Protein AF-A0A7G5MNY2-F1 (afdb_monomer_lite)

Sequence (61 aa):
MDEKREFSITITGFECNTWQGDFACDGFNAPFLSELDLIHLMEDQLNVCSPVTPKSQDPEE

Foldseek 3Di:
DPPDKDKDWDADDPDPQFRWDWIDTPHDIDTDRHPVRVVVVCCVRVVVPPDPPPPPPDDDD

Secondary structure (DSSP, 8-state):
------EEEEE--SSTT---EEEEETTEEEEESSHHHHHHHHHHHHTT-------------

pLDDT: mean 76.8, std 17.76, range [43.34, 94.94]

Organism: NCBI:txid33035

Structure (mmCIF, N/CA/C/O backbone):
data_AF-A0A7G5MNY2-F1
#
_entry.id   AF-A0A7G5MNY2-F1
#
loop_
_atom_site.group_PDB
_atom_site.id
_atom_site.type_symbol
_atom_site.label_atom_id
_atom_site.label_alt_id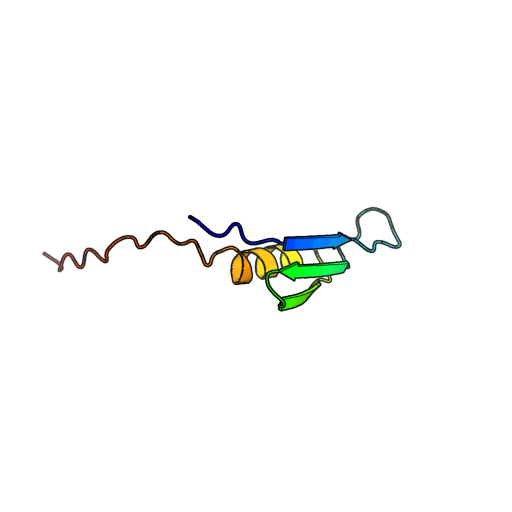
_atom_site.label_comp_id
_atom_site.label_asym_id
_atom_site.label_entity_id
_atom_site.label_seq_id
_atom_site.pdbx_PDB_ins_code
_atom_site.Cartn_x
_atom_site.Cartn_y
_atom_site.Cartn_z
_atom_site.occupancy
_atom_site.B_iso_or_equiv
_atom_site.auth_seq_id
_atom_site.auth_comp_id
_atom_site.auth_asym_id
_atom_site.auth_atom_id
_atom_site.pdbx_PDB_model_num
ATOM 1 N N . MET A 1 1 ? -6.903 -2.658 28.534 1.00 45.22 1 MET A N 1
ATOM 2 C CA . MET A 1 1 ? -5.682 -2.871 27.739 1.00 45.22 1 MET A CA 1
ATOM 3 C C . MET A 1 1 ? -6.078 -2.536 26.325 1.00 45.22 1 MET A C 1
ATOM 5 O O . MET A 1 1 ? -6.945 -3.219 25.804 1.00 45.22 1 MET A O 1
ATOM 9 N N . ASP A 1 2 ? -5.560 -1.446 25.777 1.00 61.53 2 ASP A N 1
ATOM 10 C CA . ASP A 1 2 ? -5.808 -1.059 24.392 1.00 61.53 2 ASP A CA 1
ATOM 11 C C . ASP A 1 2 ? -5.111 -2.071 23.480 1.00 61.53 2 ASP A C 1
ATOM 13 O O . ASP A 1 2 ? -3.886 -2.213 23.508 1.00 61.53 2 ASP A O 1
ATOM 17 N N . GLU A 1 3 ? -5.899 -2.850 22.745 1.00 63.53 3 GLU A N 1
ATOM 18 C CA . GLU A 1 3 ? -5.382 -3.797 21.765 1.00 63.53 3 GLU A CA 1
ATOM 19 C C . GLU A 1 3 ? -4.673 -3.002 20.664 1.00 63.53 3 GLU A C 1
ATOM 21 O O . GLU A 1 3 ? -5.278 -2.208 19.943 1.00 63.53 3 GLU A O 1
ATOM 26 N N . LYS A 1 4 ? -3.350 -3.163 20.573 1.00 70.50 4 LYS A N 1
ATOM 27 C CA . LYS A 1 4 ? -2.559 -2.536 19.519 1.00 70.50 4 LYS A CA 1
ATOM 28 C C . LYS A 1 4 ? -2.882 -3.252 18.209 1.00 70.50 4 LYS A C 1
ATOM 30 O O . LYS A 1 4 ? -2.482 -4.401 18.046 1.00 70.50 4 LYS A O 1
ATOM 35 N N . ARG A 1 5 ? -3.573 -2.570 17.292 1.00 76.25 5 ARG A N 1
ATOM 36 C CA . ARG A 1 5 ? -3.780 -3.075 15.927 1.00 76.25 5 ARG A CA 1
ATOM 37 C C . ARG A 1 5 ? -2.441 -3.294 15.238 1.00 76.25 5 ARG A C 1
ATOM 39 O O . ARG A 1 5 ? -1.572 -2.416 15.273 1.00 76.25 5 ARG A O 1
ATOM 46 N N . GLU A 1 6 ? -2.283 -4.460 14.625 1.00 85.44 6 GLU A N 1
ATOM 47 C CA . GLU A 1 6 ? -1.109 -4.797 13.829 1.00 85.44 6 GLU A CA 1
ATOM 48 C C . GLU A 1 6 ? -1.435 -4.593 12.350 1.00 85.44 6 GLU A C 1
ATOM 50 O O . GLU A 1 6 ? -2.439 -5.092 11.840 1.00 85.44 6 GLU A O 1
ATOM 55 N N . PHE A 1 7 ? -0.573 -3.846 11.663 1.00 89.00 7 PHE A N 1
ATOM 56 C CA . PHE A 1 7 ? -0.645 -3.673 10.221 1.00 89.00 7 PHE A CA 1
ATOM 57 C C . PHE A 1 7 ? 0.712 -3.978 9.593 1.00 89.00 7 PHE A C 1
ATOM 59 O O . PHE A 1 7 ? 1.765 -3.774 10.202 1.00 89.00 7 PHE A O 1
ATOM 66 N N . SER A 1 8 ? 0.679 -4.447 8.352 1.00 92.19 8 SER A N 1
ATOM 67 C CA . SER A 1 8 ? 1.860 -4.736 7.548 1.00 92.19 8 SER A CA 1
ATOM 68 C C . SER A 1 8 ? 1.691 -4.165 6.149 1.00 92.19 8 SER A C 1
ATOM 70 O O . SER A 1 8 ? 0.627 -4.303 5.548 1.00 92.19 8 SER A O 1
ATOM 72 N N . ILE A 1 9 ? 2.755 -3.563 5.626 1.00 92.75 9 ILE A N 1
ATOM 73 C CA . ILE A 1 9 ? 2.807 -3.029 4.266 1.00 92.75 9 ILE A CA 1
ATOM 74 C C . ILE A 1 9 ? 3.964 -3.719 3.558 1.00 92.75 9 ILE A C 1
ATOM 76 O O . ILE A 1 9 ? 5.106 -3.646 4.014 1.00 92.75 9 ILE A O 1
ATOM 80 N N . THR A 1 10 ? 3.669 -4.376 2.443 1.00 93.25 10 THR A N 1
ATOM 81 C CA . THR A 1 10 ? 4.676 -4.973 1.566 1.00 93.25 10 THR A CA 1
ATOM 82 C C . THR A 1 10 ? 4.749 -4.136 0.303 1.00 93.25 10 THR A C 1
ATOM 84 O O . THR A 1 10 ? 3.763 -4.044 -0.414 1.00 93.25 10 THR A O 1
ATOM 87 N N . ILE A 1 11 ? 5.902 -3.526 0.022 1.00 89.81 11 ILE A N 1
ATOM 88 C CA . ILE A 1 11 ? 6.118 -2.757 -1.211 1.00 89.81 11 ILE A CA 1
ATOM 89 C C . ILE A 1 11 ? 6.832 -3.659 -2.217 1.00 89.81 11 ILE A C 1
ATOM 91 O O . ILE A 1 11 ? 7.976 -4.063 -2.001 1.00 89.81 11 ILE A O 1
ATOM 95 N N . THR A 1 12 ? 6.164 -3.968 -3.323 1.00 85.44 12 THR A N 1
ATOM 96 C CA . THR A 1 12 ? 6.685 -4.799 -4.413 1.00 85.44 12 THR A CA 1
ATOM 97 C C . THR A 1 12 ? 6.913 -3.939 -5.652 1.00 85.44 12 THR A C 1
ATOM 99 O O . THR A 1 12 ? 6.130 -3.940 -6.604 1.00 85.44 12 THR A O 1
ATOM 102 N N . GLY A 1 13 ? 7.994 -3.164 -5.641 1.00 72.88 13 GLY A N 1
ATOM 103 C CA . GLY A 1 13 ? 8.407 -2.361 -6.790 1.00 72.88 13 GLY A CA 1
ATOM 104 C C . GLY A 1 13 ? 9.328 -3.135 -7.733 1.00 72.88 13 GLY A C 1
ATOM 105 O O . GLY A 1 13 ? 10.289 -3.757 -7.283 1.00 72.88 13 GLY A O 1
ATOM 106 N N . PHE A 1 14 ? 9.056 -3.086 -9.041 1.00 67.94 14 PHE A N 1
ATOM 107 C CA . PHE A 1 14 ? 9.994 -3.561 -10.073 1.00 67.94 14 PHE A CA 1
ATOM 108 C C . PHE A 1 14 ? 10.952 -2.443 -10.526 1.00 67.94 14 PHE A C 1
ATOM 110 O O . PHE A 1 14 ? 12.074 -2.720 -10.940 1.00 67.94 14 PHE A O 1
ATOM 117 N N . GLU A 1 15 ? 10.541 -1.176 -10.388 1.00 73.44 15 GLU A N 1
ATOM 118 C CA . GLU A 1 15 ? 11.315 0.006 -10.786 1.00 73.44 15 GLU A CA 1
ATOM 119 C C . GLU A 1 15 ? 11.432 1.026 -9.644 1.00 73.44 15 GLU A C 1
ATOM 121 O O . GLU A 1 15 ? 10.579 1.096 -8.751 1.00 73.44 15 GLU A O 1
ATOM 126 N N . CYS A 1 16 ? 12.487 1.849 -9.683 1.00 64.94 16 CYS A N 1
ATOM 127 C CA . CYS A 1 16 ? 12.668 2.961 -8.751 1.00 64.94 16 CYS A CA 1
ATOM 128 C C . CYS A 1 16 ? 11.415 3.857 -8.735 1.00 64.94 16 CYS A C 1
ATOM 130 O O . CYS A 1 16 ? 10.981 4.326 -9.784 1.00 64.94 16 CYS A O 1
ATOM 132 N N . ASN A 1 17 ? 10.891 4.137 -7.536 1.00 69.31 17 ASN A N 1
ATOM 133 C CA . ASN A 1 17 ? 9.720 4.990 -7.261 1.00 69.31 17 ASN A CA 1
ATOM 134 C C . ASN A 1 17 ? 8.333 4.365 -7.507 1.00 69.31 17 ASN A C 1
ATOM 136 O O . ASN A 1 17 ? 7.344 5.094 -7.572 1.00 69.31 17 ASN A O 1
ATOM 140 N N . THR A 1 18 ? 8.224 3.039 -7.604 1.00 78.25 18 THR A N 1
ATOM 141 C CA . THR A 1 18 ? 6.912 2.372 -7.671 1.00 78.25 18 THR A CA 1
ATOM 142 C C . THR A 1 18 ? 6.366 2.075 -6.268 1.00 78.25 18 THR A C 1
ATOM 144 O O . THR A 1 18 ? 6.894 1.238 -5.541 1.00 78.25 18 THR A O 1
ATOM 147 N N . TRP A 1 19 ? 5.298 2.782 -5.884 1.00 85.88 19 TRP A N 1
ATOM 148 C CA . TRP A 1 19 ? 4.546 2.572 -4.640 1.00 85.88 19 TRP A CA 1
ATOM 149 C C . TRP A 1 19 ? 3.373 1.628 -4.891 1.00 85.88 19 TRP A C 1
ATOM 151 O O . TRP A 1 19 ? 2.220 2.044 -4.899 1.00 85.88 19 TRP A O 1
ATOM 161 N N . GLN A 1 20 ? 3.682 0.360 -5.136 1.00 91.38 20 GLN A N 1
ATOM 162 C CA . GLN A 1 20 ? 2.683 -0.690 -5.325 1.00 91.38 20 GLN A CA 1
ATOM 163 C C . GLN A 1 20 ? 2.999 -1.881 -4.421 1.00 91.38 20 GLN A C 1
ATOM 165 O O . GLN A 1 20 ? 4.169 -2.127 -4.105 1.00 91.38 20 GLN A O 1
ATOM 170 N N . GLY A 1 21 ? 1.979 -2.633 -4.036 1.00 93.62 21 GLY A N 1
ATOM 171 C CA . GLY A 1 21 ? 2.136 -3.828 -3.218 1.00 93.62 21 GLY A CA 1
ATOM 172 C C . GLY A 1 21 ? 0.879 -4.146 -2.431 1.00 93.62 21 GLY A C 1
ATOM 173 O O . GLY A 1 21 ? -0.218 -3.894 -2.915 1.00 93.62 21 GLY A O 1
ATOM 174 N N . ASP A 1 22 ? 1.037 -4.688 -1.228 1.00 94.69 22 ASP A N 1
ATOM 175 C CA . ASP A 1 22 ? -0.070 -5.198 -0.421 1.00 94.69 22 ASP A CA 1
ATOM 176 C C . ASP A 1 22 ? -0.099 -4.558 0.968 1.00 94.69 22 ASP A C 1
ATOM 178 O O . ASP A 1 22 ? 0.923 -4.453 1.656 1.00 94.69 22 ASP A O 1
ATOM 182 N N . PHE A 1 23 ? -1.293 -4.154 1.392 1.00 94.12 23 PHE A N 1
ATOM 183 C CA . PHE A 1 23 ? -1.601 -3.702 2.741 1.00 94.12 23 PHE A CA 1
ATOM 184 C C . PHE A 1 23 ? -2.396 -4.789 3.467 1.00 94.12 23 PHE A C 1
ATOM 186 O O . PHE A 1 23 ? -3.369 -5.311 2.926 1.00 94.12 23 PHE A O 1
ATOM 193 N N . ALA A 1 24 ? -2.032 -5.092 4.713 1.00 93.69 24 ALA A N 1
ATOM 194 C CA . ALA A 1 24 ? -2.826 -5.956 5.580 1.00 93.69 24 ALA A CA 1
ATOM 195 C C . ALA A 1 24 ? -2.977 -5.374 6.990 1.00 93.69 24 ALA A C 1
ATOM 197 O O . ALA A 1 24 ? -2.024 -4.824 7.541 1.00 93.69 24 ALA A O 1
ATOM 198 N N . CYS A 1 25 ? -4.167 -5.514 7.576 1.00 90.44 25 CYS A N 1
ATOM 199 C CA . CYS A 1 25 ? -4.512 -5.039 8.919 1.00 90.44 25 CYS A CA 1
ATOM 200 C C . CYS A 1 25 ? -5.658 -5.883 9.491 1.00 90.44 25 CYS A C 1
ATOM 202 O O . CYS A 1 25 ? -6.693 -5.989 8.848 1.00 90.44 25 CYS A O 1
ATOM 204 N N . ASP A 1 26 ? -5.506 -6.482 10.677 1.00 84.69 26 ASP A N 1
ATOM 205 C CA . ASP A 1 26 ? -6.570 -7.231 11.385 1.00 84.69 26 ASP A CA 1
ATOM 206 C C . ASP A 1 26 ? -7.397 -8.211 10.508 1.00 84.69 26 ASP A C 1
ATOM 208 O O . ASP A 1 26 ? -8.611 -8.354 10.654 1.00 84.69 26 ASP A O 1
ATOM 212 N N . GLY A 1 27 ? -6.745 -8.898 9.563 1.00 84.12 27 GLY A N 1
ATOM 213 C CA . GLY A 1 27 ? -7.393 -9.844 8.640 1.00 84.12 27 GLY A CA 1
ATOM 214 C C . GLY A 1 27 ? -7.995 -9.219 7.373 1.00 84.12 27 GLY A C 1
ATOM 215 O O . GLY A 1 27 ? -8.383 -9.958 6.468 1.00 84.12 27 GLY A O 1
ATOM 216 N N . PHE A 1 28 ? -8.016 -7.890 7.259 1.00 89.25 28 PHE A N 1
ATOM 217 C CA . PHE A 1 28 ? -8.181 -7.193 5.986 1.00 89.25 28 PHE A CA 1
ATOM 218 C C . PHE A 1 28 ? -6.875 -7.261 5.192 1.00 89.25 28 PHE A C 1
ATOM 220 O O . PHE A 1 28 ? -5.792 -7.082 5.750 1.00 89.25 28 PHE A O 1
ATOM 227 N N . ASN A 1 29 ? -6.978 -7.513 3.890 1.00 93.50 29 ASN A N 1
ATOM 228 C CA . ASN A 1 29 ? -5.856 -7.470 2.964 1.00 93.50 29 ASN A CA 1
ATOM 229 C C . ASN A 1 29 ? -6.331 -6.876 1.634 1.00 93.50 29 ASN A C 1
ATOM 231 O O . ASN A 1 29 ? -7.352 -7.317 1.099 1.00 93.50 29 ASN A O 1
ATOM 235 N N . ALA A 1 30 ? -5.614 -5.874 1.131 1.00 94.75 30 ALA A N 1
ATOM 236 C CA . ALA A 1 30 ? -5.893 -5.246 -0.149 1.00 94.75 30 ALA A CA 1
ATOM 237 C C . ALA A 1 30 ? -4.595 -4.823 -0.854 1.00 94.75 30 ALA A C 1
ATOM 239 O O . ALA A 1 30 ? -3.683 -4.304 -0.198 1.00 94.75 30 ALA A O 1
ATOM 240 N N . PRO A 1 31 ? -4.518 -4.990 -2.184 1.00 94.94 31 PRO A N 1
ATOM 241 C CA . PRO A 1 31 ? -3.423 -4.439 -2.961 1.00 94.94 31 PRO A CA 1
ATOM 242 C C . PRO A 1 31 ? -3.564 -2.916 -3.081 1.00 94.94 31 PRO A C 1
ATOM 244 O O . PRO A 1 31 ? -4.679 -2.396 -3.114 1.00 94.94 31 PRO A O 1
ATOM 247 N N . PHE A 1 32 ? -2.439 -2.217 -3.217 1.00 93.38 32 PHE A N 1
ATOM 248 C CA . PHE A 1 32 ? -2.375 -0.808 -3.598 1.00 93.38 32 PHE A CA 1
ATOM 249 C C . PHE A 1 32 ? -1.519 -0.627 -4.853 1.00 93.38 32 PHE A C 1
ATOM 251 O O . PHE A 1 32 ? -0.503 -1.303 -5.038 1.00 93.38 32 PHE A O 1
ATOM 258 N N . LEU A 1 33 ? -1.922 0.299 -5.722 1.00 91.50 33 LEU A N 1
ATOM 259 C CA . LEU A 1 33 ? -1.237 0.573 -6.997 1.00 91.50 33 LEU A CA 1
ATOM 260 C C . LEU A 1 33 ? -0.476 1.905 -7.012 1.00 91.50 33 LEU A C 1
ATOM 262 O O . LEU A 1 33 ? 0.239 2.204 -7.969 1.00 91.50 33 LEU A O 1
ATOM 266 N N . SER A 1 34 ? -0.656 2.729 -5.981 1.00 91.69 34 SER A N 1
ATOM 267 C CA . SER A 1 34 ? 0.030 4.011 -5.835 1.00 91.69 34 SER A CA 1
ATOM 268 C C . SER A 1 34 ? 0.136 4.422 -4.367 1.00 91.69 34 SER A C 1
ATOM 270 O O . SER A 1 34 ? -0.540 3.867 -3.502 1.00 91.69 34 SER A O 1
ATOM 272 N N . GLU A 1 35 ? 0.940 5.450 -4.092 1.00 91.69 35 GLU A N 1
ATOM 273 C CA . GLU A 1 35 ? 1.042 6.057 -2.759 1.00 91.69 35 GLU A CA 1
ATOM 274 C C . GLU A 1 35 ? -0.318 6.571 -2.253 1.00 91.69 35 GLU A C 1
ATOM 276 O O . GLU A 1 35 ? -0.693 6.289 -1.120 1.00 91.69 35 GLU A O 1
ATOM 281 N N . LEU A 1 36 ? -1.089 7.266 -3.101 1.00 93.44 36 LEU A N 1
ATOM 282 C CA . LEU A 1 36 ? -2.420 7.772 -2.734 1.00 93.44 36 LEU A CA 1
ATOM 283 C C . LEU A 1 36 ? -3.389 6.643 -2.373 1.00 93.44 36 LEU A C 1
ATOM 285 O O . LEU A 1 36 ? -4.180 6.778 -1.448 1.00 93.44 36 LEU A O 1
ATOM 289 N N . ASP A 1 37 ? -3.313 5.528 -3.091 1.00 93.25 37 ASP A N 1
ATOM 290 C CA . ASP A 1 37 ? -4.139 4.346 -2.842 1.00 93.2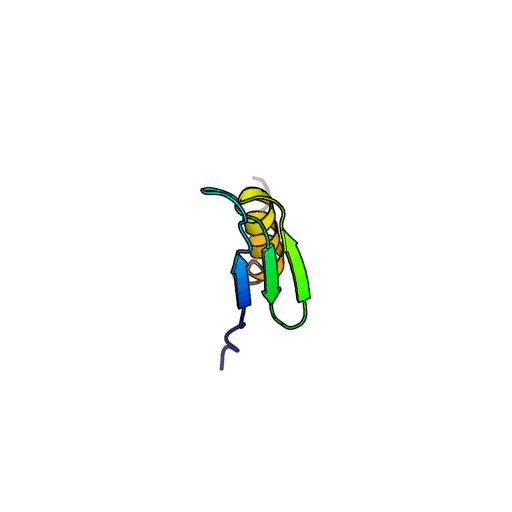5 37 ASP A CA 1
ATOM 291 C C . ASP A 1 37 ? -3.809 3.712 -1.479 1.00 93.25 37 ASP A C 1
ATOM 293 O O . ASP A 1 37 ? -4.701 3.434 -0.680 1.00 93.25 37 ASP A O 1
ATOM 297 N N . LEU A 1 38 ? -2.516 3.603 -1.148 1.00 92.38 38 LEU A N 1
ATOM 298 C CA . LEU A 1 38 ? -2.065 3.161 0.173 1.00 92.38 38 LEU A CA 1
ATOM 299 C C . LEU A 1 38 ? -2.540 4.099 1.294 1.00 92.38 38 LEU A C 1
ATOM 301 O O . LEU A 1 38 ? -2.970 3.617 2.340 1.00 92.38 38 LEU A O 1
ATOM 305 N N . ILE A 1 39 ? -2.480 5.419 1.087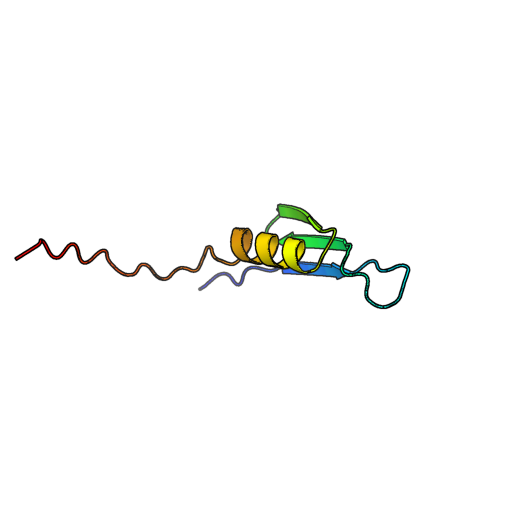 1.00 92.25 39 ILE A N 1
ATOM 306 C CA . ILE A 1 39 ? -2.952 6.403 2.072 1.00 92.25 39 ILE A CA 1
ATOM 307 C C . ILE A 1 39 ? -4.443 6.200 2.352 1.00 92.25 39 ILE A C 1
ATOM 309 O O . ILE A 1 39 ? -4.810 6.079 3.518 1.00 92.25 39 ILE A O 1
ATOM 313 N N . HIS A 1 40 ? -5.280 6.077 1.319 1.00 92.50 40 HIS A N 1
ATOM 314 C CA . HIS A 1 40 ? -6.712 5.833 1.512 1.00 92.50 40 HIS A CA 1
ATOM 315 C C . HIS A 1 40 ? -6.976 4.516 2.259 1.00 92.50 40 HIS A C 1
ATOM 317 O O . HIS A 1 40 ? -7.773 4.496 3.193 1.00 92.50 40 HIS A O 1
ATOM 323 N N . LEU A 1 41 ? -6.260 3.431 1.927 1.00 92.00 41 LEU A N 1
ATOM 324 C CA . LEU A 1 41 ? -6.377 2.155 2.651 1.00 92.00 41 LEU A CA 1
ATOM 325 C C . LEU A 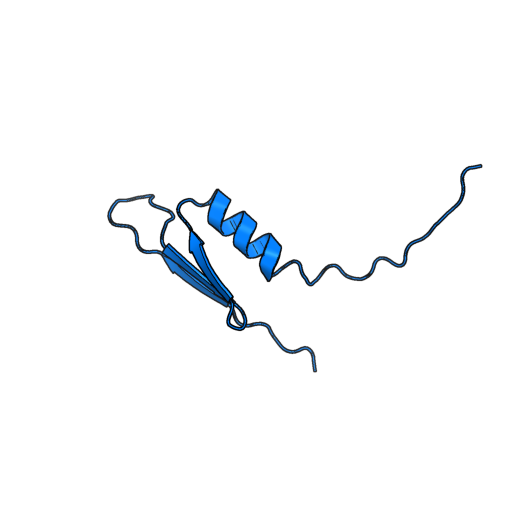1 41 ? -6.000 2.293 4.131 1.00 92.00 41 LEU A C 1
ATOM 327 O O . LEU A 1 41 ? -6.667 1.735 5.005 1.00 92.00 41 LEU A O 1
ATOM 331 N N . MET A 1 42 ? -4.936 3.040 4.426 1.00 90.00 42 MET A N 1
ATOM 332 C CA . MET A 1 42 ? -4.520 3.316 5.798 1.00 90.00 42 MET A CA 1
ATOM 333 C C . MET A 1 42 ? -5.547 4.176 6.533 1.00 90.00 42 MET A C 1
ATOM 335 O O . MET A 1 42 ? -5.832 3.900 7.695 1.00 90.00 42 MET A O 1
ATOM 339 N N . GLU A 1 43 ? -6.128 5.183 5.886 1.00 89.50 43 GLU A N 1
ATOM 340 C CA . GLU A 1 43 ? -7.200 5.990 6.466 1.00 89.50 43 GLU A CA 1
ATOM 341 C C . GLU A 1 43 ? -8.435 5.129 6.759 1.00 89.50 43 GLU A C 1
ATOM 343 O O . GLU A 1 43 ? -8.905 5.119 7.890 1.00 89.50 43 GLU A O 1
ATOM 348 N N . ASP A 1 44 ? -8.916 4.313 5.826 1.00 87.69 44 ASP A N 1
ATOM 349 C CA . ASP A 1 44 ? -10.082 3.453 6.070 1.00 87.69 44 ASP A CA 1
ATOM 350 C C . ASP A 1 44 ? -9.864 2.450 7.220 1.00 87.69 44 ASP A C 1
ATOM 352 O O . ASP A 1 44 ? -10.765 2.206 8.027 1.00 87.69 44 ASP A O 1
ATOM 356 N N . GLN A 1 45 ? -8.668 1.860 7.322 1.00 85.56 45 GLN A N 1
ATOM 357 C CA . GLN A 1 45 ? -8.408 0.759 8.261 1.00 85.56 45 GLN A CA 1
ATOM 358 C C . GLN A 1 45 ? -7.844 1.217 9.613 1.00 85.56 45 GLN A C 1
ATOM 360 O O . GLN A 1 45 ? -8.157 0.628 10.655 1.00 85.56 45 GLN A O 1
ATOM 365 N N . LEU A 1 46 ? -7.029 2.274 9.635 1.00 79.75 46 LEU A N 1
ATOM 366 C CA . LEU A 1 46 ? -6.383 2.787 10.849 1.00 79.75 46 LEU A CA 1
ATOM 367 C C . LEU A 1 46 ? -7.136 3.980 11.456 1.00 79.75 46 LEU A C 1
ATOM 369 O O . LEU A 1 46 ? -7.030 4.198 12.664 1.00 79.75 46 LEU A O 1
ATOM 373 N N . ASN A 1 47 ? -7.955 4.710 10.688 1.00 68.81 47 ASN A N 1
ATOM 374 C CA . ASN A 1 47 ? -8.711 5.867 11.191 1.00 68.81 47 ASN A CA 1
ATOM 375 C C . ASN A 1 47 ? -10.006 5.494 11.941 1.00 68.81 47 ASN A C 1
ATOM 377 O O . ASN A 1 47 ? -10.851 6.344 12.215 1.00 68.81 47 ASN A O 1
ATOM 381 N N . VAL A 1 48 ? -10.146 4.236 12.377 1.00 55.81 48 VAL A N 1
ATOM 382 C CA . VAL A 1 48 ? -11.173 3.842 13.364 1.00 55.81 48 VAL A CA 1
ATOM 383 C C . VAL A 1 48 ? -10.889 4.467 14.745 1.00 55.81 48 VAL A C 1
ATOM 385 O O . VAL A 1 48 ? -11.741 4.460 15.629 1.00 55.81 48 VAL A O 1
ATOM 388 N N . CYS A 1 49 ? -9.718 5.087 14.920 1.00 48.12 49 CYS A N 1
ATOM 389 C CA . CYS A 1 49 ? -9.380 5.931 16.061 1.00 48.12 49 CYS A CA 1
ATOM 390 C C . CYS A 1 49 ? -9.734 7.411 15.812 1.00 48.12 49 CYS A C 1
ATOM 392 O O . CYS A 1 49 ? -8.892 8.294 15.955 1.00 48.12 49 CYS A O 1
ATOM 394 N N . SER A 1 50 ? -10.993 7.716 15.483 1.00 48.00 50 SER A N 1
ATOM 395 C CA . SER A 1 50 ? -11.509 9.030 15.874 1.00 48.00 50 SER A CA 1
ATOM 396 C C . SER A 1 50 ? -11.833 8.945 17.365 1.00 48.00 50 SER A C 1
ATOM 398 O O . SER A 1 50 ? -12.692 8.138 17.737 1.00 48.00 5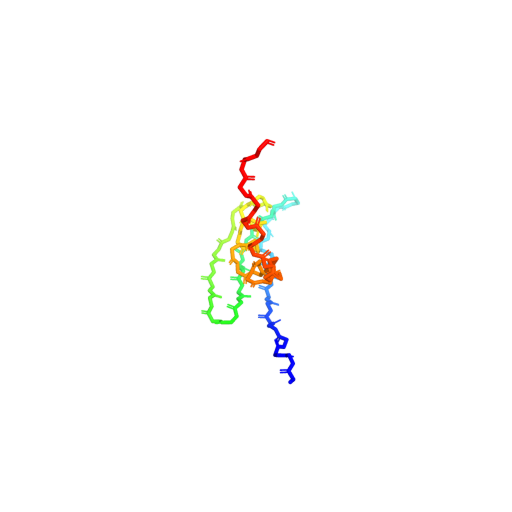0 SER A O 1
ATOM 400 N N . PRO A 1 51 ? -11.188 9.733 18.250 1.00 45.72 51 PRO A N 1
ATOM 401 C CA . PRO A 1 51 ? -11.769 9.942 19.560 1.00 45.72 51 PRO A CA 1
ATOM 402 C C . PRO A 1 51 ? -13.182 10.448 19.301 1.00 45.72 51 PRO A C 1
ATOM 404 O O . PRO A 1 51 ? -13.392 11.329 18.467 1.00 45.72 51 PRO A O 1
ATOM 407 N N . VAL A 1 52 ? -14.156 9.859 19.983 1.00 43.34 52 VAL A N 1
ATOM 408 C CA . VAL A 1 52 ? -15.466 10.470 20.139 1.00 43.34 52 VAL A CA 1
ATOM 409 C C . VAL A 1 52 ? -15.207 11.896 20.619 1.00 43.34 52 VAL A C 1
ATOM 411 O O . VAL A 1 52 ? -14.948 12.118 21.798 1.00 43.34 52 VAL A O 1
ATOM 414 N N . THR A 1 53 ? -15.242 12.876 19.721 1.00 46.44 53 THR A N 1
ATOM 415 C CA . THR A 1 53 ? -15.658 14.212 20.102 1.00 46.44 53 THR A CA 1
ATOM 416 C C . THR A 1 53 ? -17.121 14.016 20.467 1.00 46.44 53 THR A C 1
ATOM 418 O O . THR A 1 53 ? -17.918 13.672 19.585 1.00 46.44 53 THR A O 1
ATOM 421 N N . PRO A 1 54 ? -17.510 14.116 21.753 1.00 45.38 54 PRO A N 1
ATOM 422 C CA . PRO A 1 54 ? -18.918 14.134 22.079 1.00 45.38 54 PRO A CA 1
ATOM 423 C C . PRO A 1 54 ? -19.527 15.255 21.250 1.00 45.38 54 PRO A C 1
ATOM 425 O O . PRO A 1 54 ? -19.037 16.382 21.220 1.00 45.38 54 PRO A O 1
ATOM 428 N N . LYS A 1 55 ? -20.552 14.877 20.502 1.00 49.28 55 LYS A N 1
ATOM 429 C CA . LYS A 1 55 ? -21.407 15.748 19.724 1.00 49.28 55 LYS A CA 1
ATOM 430 C C . LYS A 1 55 ? -21.912 16.873 20.638 1.00 49.28 55 LYS A C 1
ATOM 432 O O . LYS A 1 55 ? -22.940 16.707 21.287 1.00 49.28 55 LYS A O 1
ATOM 437 N N . SER A 1 56 ? -21.219 18.010 20.695 1.00 49.06 56 SER A N 1
ATOM 438 C CA . SER A 1 56 ? -21.848 19.261 21.117 1.00 49.06 56 SER A CA 1
ATOM 439 C C . SER A 1 56 ? -22.738 19.693 19.962 1.00 49.06 56 SER A C 1
ATOM 441 O O . SER A 1 56 ? -22.323 20.409 19.057 1.00 49.06 56 SER A O 1
ATOM 443 N N . GLN A 1 57 ? -23.963 19.164 19.959 1.00 50.03 57 GLN A N 1
ATOM 444 C CA . GLN A 1 57 ? -25.094 19.912 19.434 1.00 50.03 57 GLN A CA 1
ATOM 445 C C . GLN A 1 57 ? -25.214 21.157 20.309 1.00 50.03 57 GLN A C 1
ATOM 447 O O . GLN A 1 57 ? -25.796 21.074 21.386 1.00 50.03 57 GLN A O 1
ATOM 452 N N . ASP A 1 58 ? -24.642 22.269 19.865 1.00 45.47 58 ASP A N 1
ATOM 453 C CA . ASP A 1 58 ? -25.096 23.575 20.325 1.00 45.47 58 ASP A CA 1
ATOM 454 C C . ASP A 1 58 ? -26.065 24.104 19.252 1.00 45.47 58 ASP A C 1
ATOM 456 O O . ASP A 1 58 ? -25.701 24.101 18.069 1.00 45.47 58 ASP A O 1
ATOM 460 N N . PRO A 1 59 ? -27.330 24.405 19.596 1.00 63.16 59 PRO A N 1
ATOM 461 C CA . PRO A 1 59 ? -28.290 24.966 18.654 1.00 63.16 59 PRO A CA 1
ATOM 462 C C . PRO A 1 59 ? -27.870 26.380 18.240 1.00 63.16 59 PRO A C 1
ATOM 464 O O . PRO A 1 59 ? -27.282 27.105 19.033 1.00 63.16 59 PRO A O 1
ATOM 467 N N . GLU A 1 60 ? -28.219 26.767 17.013 1.00 60.03 60 GLU A N 1
ATOM 468 C CA . GLU A 1 60 ? -28.268 28.168 16.577 1.00 60.03 60 GLU A CA 1
ATOM 469 C C . GLU A 1 60 ? -28.900 29.081 17.644 1.00 60.03 60 GLU A C 1
ATOM 471 O O . GLU A 1 60 ? -30.054 28.859 18.016 1.00 60.03 60 GLU A O 1
ATOM 476 N N . GLU A 1 61 ? -28.181 30.137 18.036 1.00 52.78 61 GLU A N 1
ATOM 477 C CA . GLU A 1 61 ? -28.725 31.465 18.371 1.00 52.78 61 GLU A CA 1
ATOM 478 C C . GLU A 1 61 ? -27.805 32.571 17.829 1.00 52.78 61 GLU A C 1
ATOM 480 O O . GLU A 1 61 ? -26.562 32.438 17.947 1.00 52.7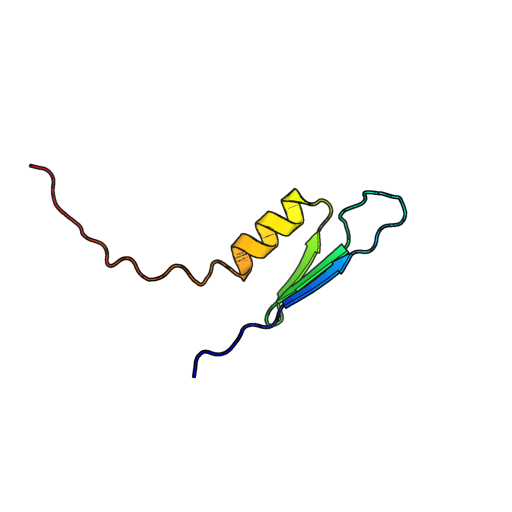8 61 GLU A O 1
#

Radius of gyration: 16.9 Å; chains: 1; bounding box: 41×41×38 Å